Protein AF-A0AAW9IBS2-F1 (afdb_monomer_lite)

InterPro domains:
  IPR001189 Manganese/iron superoxide dismutase [PR01703] (30-41)
  IPR001189 Manganese/iron superoxide dismutase [PR01703] (51-64)
  IPR001189 Manganese/iron superoxide dismutase [PR01703] (97-110)
  IPR019831 Manganese/iron superoxide dismutase, N-terminal [PF00081] (26-114)
  IPR036324 Manganese/iron superoxide dismutase, N-terminal domain superfamily [G3DSA:1.10.287.990] (44-114)
  IPR036324 Manganese/iron superoxide dismutase, N-terminal domain superfamily [SSF46609] (26-115)

Sequence (115 aa):
MALSLVTFITLIPSSLATGKSLGDAQFQLKPLPYAYDALEPYIDKETMMLHHDKHEQAYLDNLNKAIAKHPELYSKGIEGILKDLDSIPSDIKQTVINNAGGVYNHDVFWSIMSP

Secondary structure (DSSP, 8-state):
---------------------GGG----PPPPSS-TTTTTTTS-HHHHHHIIIIIIHHHHHHHHHHHTTSGGGGGGHHHHHHH-GGGS-TTTHHHHHHHHHHHHHHHHHHHT---

Radius of gyration: 23.64 Å; chains: 1; bounding box: 87×39×39 Å

Structure (mmCIF, N/CA/C/O backbone):
data_AF-A0AAW9IBS2-F1
#
_entry.id   AF-A0AAW9IBS2-F1
#
loop_
_atom_site.group_PDB
_atom_site.id
_atom_site.type_symbol
_atom_site.label_atom_id
_atom_site.label_alt_id
_atom_site.label_comp_id
_atom_site.label_asym_id
_atom_site.label_entity_id
_atom_site.label_seq_id
_atom_site.pdbx_PDB_ins_code
_atom_site.Cartn_x
_atom_site.Cartn_y
_atom_site.Cartn_z
_atom_site.occupancy
_atom_site.B_iso_or_equiv
_atom_site.auth_seq_id
_atom_site.auth_comp_id
_atom_site.auth_asym_id
_atom_site.auth_atom_id
_atom_site.pdbx_PDB_model_num
ATOM 1 N N . MET A 1 1 ? -71.753 -27.592 -7.863 1.00 45.62 1 ME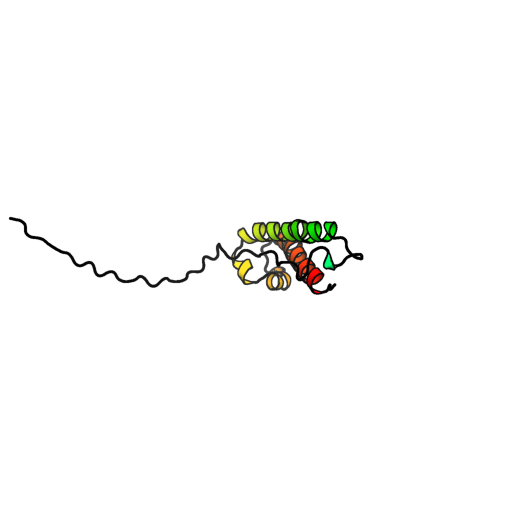T A N 1
ATOM 2 C CA . MET A 1 1 ? -70.890 -27.114 -8.968 1.00 45.62 1 MET A CA 1
ATOM 3 C C . MET A 1 1 ? -70.189 -25.852 -8.496 1.00 45.62 1 MET A C 1
ATOM 5 O O . MET A 1 1 ? -70.818 -25.049 -7.824 1.00 45.62 1 MET A O 1
ATOM 9 N N . ALA A 1 2 ? -68.880 -25.787 -8.716 1.00 42.06 2 ALA A N 1
ATOM 10 C CA . ALA A 1 2 ? -67.914 -24.960 -7.997 1.00 42.06 2 ALA A CA 1
ATOM 11 C C . ALA A 1 2 ? -68.143 -23.440 -8.117 1.00 42.06 2 ALA A C 1
ATOM 13 O O . ALA A 1 2 ? -68.278 -22.926 -9.224 1.00 42.06 2 ALA A O 1
ATOM 14 N N . LEU A 1 3 ? -68.110 -22.726 -6.984 1.00 40.88 3 LEU A N 1
ATOM 15 C CA . LEU A 1 3 ? -67.879 -21.281 -6.954 1.00 40.88 3 LEU A CA 1
ATOM 16 C C . LEU A 1 3 ? -66.367 -21.028 -6.926 1.00 40.88 3 LEU A C 1
ATOM 18 O O . LEU A 1 3 ? -65.671 -21.459 -6.009 1.00 40.88 3 LEU A O 1
ATOM 22 N N . SER A 1 4 ? -65.876 -20.342 -7.954 1.00 47.69 4 SER A N 1
ATOM 23 C CA . SER A 1 4 ? -64.501 -19.867 -8.079 1.00 47.69 4 SER A CA 1
ATOM 24 C C . SER A 1 4 ? -64.378 -18.511 -7.376 1.00 47.69 4 SER A C 1
ATOM 26 O O . SER A 1 4 ? -65.016 -17.545 -7.790 1.00 47.69 4 SER A O 1
ATOM 28 N N . LEU A 1 5 ? -63.587 -18.441 -6.301 1.00 45.97 5 LEU A N 1
ATOM 29 C CA . LEU A 1 5 ? -63.121 -17.181 -5.720 1.00 45.97 5 LEU A CA 1
ATOM 30 C C . LEU A 1 5 ? -61.729 -16.888 -6.290 1.00 45.97 5 LEU A C 1
ATOM 32 O O . LEU A 1 5 ? -60.760 -17.567 -5.955 1.00 45.97 5 LEU A O 1
ATOM 36 N N . VAL A 1 6 ? -61.633 -15.877 -7.151 1.00 48.75 6 VAL A N 1
ATOM 37 C CA . VAL A 1 6 ? -60.360 -15.301 -7.596 1.00 48.75 6 VAL A CA 1
ATOM 38 C C . VAL A 1 6 ? -60.075 -14.093 -6.711 1.00 48.75 6 VAL A C 1
ATOM 40 O O . VAL A 1 6 ? -60.657 -13.025 -6.891 1.00 48.75 6 VAL A O 1
ATOM 43 N N . THR A 1 7 ? -59.197 -14.263 -5.727 1.00 47.72 7 THR A N 1
ATOM 44 C CA . THR A 1 7 ? -58.696 -13.158 -4.905 1.00 47.72 7 THR A CA 1
ATOM 45 C C . THR A 1 7 ? -57.588 -12.447 -5.680 1.00 47.72 7 THR A C 1
ATOM 47 O O . THR A 1 7 ? -56.487 -12.975 -5.830 1.00 47.72 7 THR A O 1
ATOM 50 N N . PHE A 1 8 ? -57.876 -11.255 -6.202 1.00 48.84 8 PHE A N 1
ATOM 51 C CA . PHE A 1 8 ? -56.872 -10.359 -6.780 1.00 48.84 8 PHE A CA 1
ATOM 52 C C . PHE A 1 8 ? -55.967 -9.826 -5.658 1.00 48.84 8 PHE A C 1
ATOM 54 O O . PHE A 1 8 ? -56.355 -8.935 -4.907 1.00 48.84 8 PHE A O 1
ATOM 61 N N . ILE A 1 9 ? -54.756 -10.373 -5.537 1.00 51.94 9 ILE A N 1
ATOM 62 C CA . ILE A 1 9 ? -53.683 -9.775 -4.736 1.00 51.94 9 ILE A CA 1
ATOM 63 C C . ILE A 1 9 ? -52.994 -8.741 -5.628 1.00 51.94 9 ILE A C 1
ATOM 65 O O . ILE A 1 9 ? -52.268 -9.087 -6.558 1.00 51.94 9 ILE A O 1
ATOM 69 N N . THR A 1 10 ? -53.244 -7.459 -5.373 1.00 44.19 10 THR A N 1
ATOM 70 C CA . THR A 1 10 ? -52.492 -6.362 -5.987 1.00 44.19 10 THR A CA 1
ATOM 71 C C . THR A 1 10 ? -51.063 -6.376 -5.450 1.00 44.19 10 THR A C 1
ATOM 73 O O . THR A 1 10 ? -50.829 -6.086 -4.276 1.00 44.19 10 THR A O 1
ATOM 76 N N . LEU A 1 11 ? -50.113 -6.734 -6.312 1.00 46.28 11 LEU A N 1
ATOM 77 C CA . LEU A 1 11 ? -48.680 -6.685 -6.049 1.00 46.28 11 LEU A CA 1
ATOM 78 C C . LEU A 1 11 ? -48.239 -5.213 -5.960 1.00 46.28 11 LEU A C 1
ATOM 80 O O . LEU A 1 11 ? -48.181 -4.517 -6.971 1.00 46.28 11 LEU A O 1
ATOM 84 N N . ILE A 1 12 ? -47.944 -4.730 -4.753 1.00 56.41 12 ILE A N 1
ATOM 85 C CA . ILE A 1 12 ? -47.233 -3.461 -4.558 1.00 56.41 12 ILE A CA 1
ATOM 86 C C . ILE A 1 12 ? -45.761 -3.731 -4.903 1.00 56.41 12 ILE A C 1
ATOM 88 O O . ILE A 1 12 ? -45.152 -4.584 -4.252 1.00 56.41 12 ILE A O 1
ATOM 92 N N . PRO A 1 13 ? -45.154 -3.054 -5.894 1.00 44.16 13 PRO A N 1
ATOM 93 C CA . PRO A 1 13 ? -43.723 -3.167 -6.098 1.00 44.16 13 PRO A CA 1
ATOM 94 C C . PRO A 1 13 ? -43.031 -2.456 -4.934 1.00 44.16 13 PRO A C 1
ATOM 96 O O . PRO A 1 13 ? -43.066 -1.230 -4.816 1.00 44.16 13 PRO A O 1
ATOM 99 N N . SER A 1 14 ? -42.425 -3.243 -4.048 1.00 50.38 14 SER A N 1
ATOM 100 C CA . SER A 1 14 ? -41.503 -2.734 -3.041 1.00 50.38 14 SER A CA 1
ATOM 101 C C . SER A 1 14 ? -40.331 -2.101 -3.787 1.00 50.38 14 SER A C 1
ATOM 103 O O . SER A 1 14 ? -39.490 -2.798 -4.351 1.00 50.38 14 SER A O 1
ATOM 105 N N . SER A 1 15 ? -40.325 -0.770 -3.847 1.00 48.84 15 SER A N 1
ATOM 106 C CA . SER A 1 15 ? -39.185 0.027 -4.290 1.00 48.84 15 SER A CA 1
ATOM 107 C C . SER A 1 15 ? -37.940 -0.482 -3.571 1.00 48.84 15 SER A C 1
ATOM 109 O O . SER A 1 15 ? -37.894 -0.447 -2.339 1.00 48.84 15 SER A O 1
ATOM 111 N N . LEU A 1 16 ? -36.951 -0.969 -4.329 1.00 43.53 16 LEU A N 1
ATOM 112 C CA . LEU A 1 16 ? -35.627 -1.276 -3.804 1.00 43.53 16 LEU A CA 1
ATOM 113 C C . LEU A 1 16 ? -35.094 -0.013 -3.126 1.00 43.53 16 LEU A C 1
ATOM 115 O O . LEU A 1 16 ? -34.661 0.930 -3.783 1.00 43.53 16 LEU A O 1
ATOM 119 N N . ALA A 1 17 ? -35.111 -0.003 -1.798 1.00 46.28 17 ALA A N 1
ATOM 120 C CA . ALA A 1 17 ? -34.127 0.753 -1.062 1.00 46.28 17 ALA A CA 1
ATOM 121 C C . ALA A 1 17 ? -32.780 0.114 -1.412 1.00 46.28 17 ALA A C 1
ATOM 123 O O . ALA A 1 17 ? -32.487 -1.005 -0.992 1.00 46.28 17 ALA A O 1
ATOM 124 N N . THR A 1 18 ? -31.973 0.800 -2.218 1.00 44.91 18 THR A N 1
ATOM 125 C CA . THR A 1 18 ? -30.540 0.539 -2.354 1.00 44.91 18 THR A CA 1
ATOM 126 C C . THR A 1 18 ? -29.874 0.871 -1.021 1.00 44.91 18 THR A C 1
ATOM 128 O O . THR A 1 18 ? -29.189 1.876 -0.856 1.00 44.91 18 THR A O 1
ATOM 131 N N . GLY A 1 19 ? -30.096 0.012 -0.029 1.00 40.47 19 GLY A N 1
ATOM 132 C CA . GLY A 1 19 ? -29.211 -0.110 1.111 1.00 40.47 19 GLY A CA 1
ATOM 133 C C . GLY A 1 19 ? -27.923 -0.718 0.589 1.00 40.47 19 GLY A C 1
ATOM 134 O O . GLY A 1 19 ? -27.827 -1.933 0.445 1.00 40.47 19 GLY A O 1
ATOM 135 N N . LYS A 1 20 ? -26.945 0.125 0.245 1.00 39.03 20 LYS A N 1
ATOM 136 C CA . LYS A 1 20 ? -25.577 -0.346 0.052 1.00 39.03 20 LYS A CA 1
ATOM 137 C C . LYS A 1 20 ? -25.145 -0.933 1.393 1.00 39.03 20 LYS A C 1
ATOM 139 O O . LYS A 1 20 ? -24.954 -0.199 2.359 1.00 39.03 20 LYS A O 1
ATOM 144 N N . SER A 1 21 ? -25.097 -2.259 1.457 1.00 36.31 21 SER A N 1
ATOM 145 C CA . SER A 1 21 ? -24.516 -2.996 2.570 1.00 36.31 21 SER A CA 1
ATOM 146 C C . SER A 1 21 ? -23.127 -2.417 2.835 1.00 36.31 21 SER A C 1
ATOM 148 O O . SER A 1 21 ? -22.257 -2.440 1.966 1.00 36.31 21 SER A O 1
ATOM 150 N N . LEU A 1 22 ? -22.910 -1.882 4.037 1.00 49.69 22 LEU A N 1
ATOM 151 C CA . LEU A 1 22 ? -21.584 -1.462 4.506 1.00 49.69 22 LEU A CA 1
ATOM 152 C C . LEU A 1 22 ? -20.596 -2.650 4.581 1.00 49.69 22 LEU A C 1
ATOM 154 O O . LEU A 1 22 ? -19.410 -2.435 4.801 1.00 49.69 22 LEU A O 1
ATOM 158 N N . GLY A 1 23 ? -21.069 -3.887 4.370 1.00 44.62 23 GLY A N 1
ATOM 159 C CA . GLY A 1 23 ? -20.259 -5.103 4.293 1.00 44.62 23 GLY A CA 1
ATOM 160 C C . GLY A 1 23 ? -19.483 -5.297 2.983 1.00 44.62 23 GLY A C 1
ATOM 161 O O . GLY A 1 23 ? -18.585 -6.133 2.961 1.00 44.62 23 GLY A O 1
ATOM 162 N N . ASP A 1 24 ? -19.760 -4.513 1.931 1.00 55.00 24 ASP A N 1
ATOM 163 C CA . ASP A 1 24 ? -19.143 -4.697 0.600 1.00 55.00 24 ASP A CA 1
ATOM 164 C C . ASP A 1 24 ? -18.042 -3.663 0.269 1.00 55.00 24 ASP A C 1
ATOM 166 O O . ASP A 1 24 ? -17.493 -3.656 -0.831 1.00 55.00 24 ASP A O 1
ATOM 170 N N . ALA A 1 25 ? -17.712 -2.752 1.189 1.00 73.69 25 ALA A N 1
ATOM 171 C CA . ALA A 1 25 ? -16.837 -1.604 0.925 1.00 73.69 25 ALA A CA 1
ATOM 172 C C . ALA A 1 25 ? -15.350 -1.865 1.245 1.00 73.69 25 ALA A C 1
ATOM 174 O O . ALA A 1 25 ? -14.722 -1.048 1.903 1.00 73.69 25 ALA A O 1
ATOM 175 N N . GLN A 1 26 ? -14.773 -2.987 0.807 1.00 92.88 26 GLN A N 1
ATOM 176 C CA . GLN A 1 26 ? -13.342 -3.257 1.029 1.00 92.88 26 GLN A CA 1
ATOM 177 C C . GLN A 1 26 ? -12.448 -2.446 0.085 1.00 92.88 26 GLN A C 1
ATOM 179 O O . GLN A 1 26 ? -12.797 -2.233 -1.081 1.00 92.88 26 GLN A O 1
ATOM 184 N N . PHE A 1 27 ? -11.265 -2.048 0.560 1.00 97.06 27 PHE A N 1
ATOM 185 C CA . PHE A 1 27 ? -10.248 -1.450 -0.303 1.00 97.06 27 PHE A CA 1
ATOM 186 C C . PHE A 1 27 ? -9.760 -2.465 -1.343 1.00 97.06 27 PHE A C 1
ATOM 188 O O . PHE A 1 27 ? -9.731 -3.667 -1.076 1.00 97.06 27 PHE A O 1
ATOM 195 N N . GLN A 1 28 ? -9.383 -1.975 -2.524 1.00 97.25 28 GLN A N 1
ATOM 196 C CA . GLN A 1 28 ? -8.994 -2.788 -3.679 1.00 97.25 28 GLN A CA 1
ATOM 197 C C . GLN A 1 28 ? -7.590 -2.414 -4.148 1.00 97.25 28 GLN A C 1
ATOM 199 O O . GLN A 1 28 ? -7.203 -1.249 -4.039 1.00 97.25 28 GLN A O 1
ATOM 204 N N . LEU A 1 29 ? -6.864 -3.391 -4.695 1.00 97.62 29 LEU A N 1
ATOM 205 C CA . LEU A 1 29 ? -5.547 -3.172 -5.285 1.00 97.62 29 LEU A CA 1
ATOM 206 C C . LEU A 1 29 ? -5.751 -2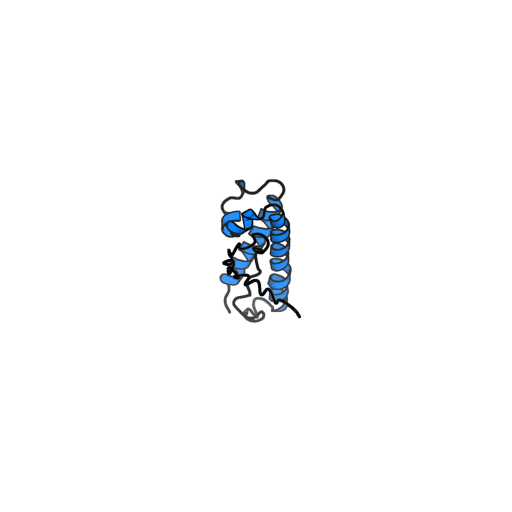.433 -6.606 1.00 97.62 29 LEU A C 1
ATOM 208 O O . LEU A 1 29 ? -6.524 -2.889 -7.457 1.00 97.62 29 LEU A O 1
ATOM 212 N N . LYS A 1 30 ? -5.110 -1.276 -6.773 1.00 97.44 30 LYS A N 1
ATOM 213 C CA . LYS A 1 30 ? -5.175 -0.553 -8.045 1.00 97.44 30 LYS A CA 1
ATOM 214 C C . LYS A 1 30 ? -4.300 -1.280 -9.059 1.00 97.44 30 LYS A C 1
ATOM 216 O O . LYS A 1 30 ? -3.203 -1.666 -8.698 1.00 97.44 30 LYS A O 1
ATOM 221 N N . PRO A 1 31 ? -4.741 -1.465 -10.311 1.00 97.62 31 PRO A N 1
ATOM 222 C CA . PRO A 1 31 ? -3.872 -2.042 -11.326 1.00 97.62 31 PRO A CA 1
ATOM 223 C C . PRO A 1 31 ? -2.684 -1.114 -11.607 1.00 97.62 31 PRO A C 1
ATOM 225 O O . PRO A 1 31 ? -2.841 0.111 -11.601 1.00 97.62 31 PRO A O 1
ATOM 228 N N . LEU A 1 32 ? -1.527 -1.698 -11.934 1.00 97.75 32 LEU A N 1
ATOM 229 C CA . LEU A 1 32 ? -0.383 -0.944 -12.448 1.00 97.75 32 LEU A CA 1
ATOM 230 C C . LEU A 1 32 ? -0.789 -0.086 -13.664 1.00 97.75 32 LEU A C 1
ATOM 232 O O . LEU A 1 32 ? -1.521 -0.563 -14.538 1.00 97.75 32 LEU A O 1
ATOM 236 N N . PRO A 1 33 ? -0.288 1.159 -13.771 1.00 97.94 33 PRO A N 1
ATOM 237 C CA . PRO A 1 33 ? -0.614 2.048 -14.888 1.00 97.94 33 PRO A CA 1
ATOM 238 C C . PRO A 1 33 ? 0.115 1.687 -16.197 1.00 97.94 33 PRO A C 1
ATOM 240 O O . PRO A 1 33 ? -0.146 2.296 -17.234 1.00 97.94 33 PRO A O 1
ATOM 243 N N . TYR A 1 34 ? 1.016 0.702 -16.167 1.00 98.44 34 TYR A N 1
ATOM 244 C CA . TYR A 1 34 ? 1.803 0.216 -17.301 1.00 98.44 34 TYR A CA 1
ATOM 245 C C . TYR A 1 34 ? 2.091 -1.291 -17.161 1.00 98.44 34 TYR A C 1
ATOM 247 O O . TYR A 1 34 ? 1.783 -1.907 -16.141 1.00 98.44 34 TYR A O 1
ATOM 255 N N . ALA A 1 35 ? 2.656 -1.908 -18.203 1.00 98.56 35 ALA A N 1
ATOM 256 C CA . ALA A 1 35 ? 3.017 -3.327 -18.188 1.00 98.56 35 ALA A CA 1
ATOM 257 C C . ALA A 1 35 ? 4.168 -3.619 -17.204 1.00 98.56 35 ALA A C 1
ATOM 259 O O . ALA A 1 35 ? 5.016 -2.765 -16.963 1.00 98.56 35 ALA A O 1
ATOM 260 N N . TYR A 1 36 ? 4.239 -4.842 -16.671 1.00 98.75 36 TYR A N 1
ATOM 261 C CA . TYR A 1 36 ? 5.259 -5.221 -15.681 1.00 98.75 36 TYR A CA 1
ATOM 262 C C . TYR A 1 36 ? 6.708 -5.099 -16.177 1.00 98.75 36 TYR A C 1
ATOM 264 O O . TYR A 1 36 ? 7.604 -4.949 -15.363 1.00 98.75 36 TYR A O 1
ATOM 272 N N . ASP A 1 37 ? 6.954 -5.175 -17.482 1.00 98.62 37 ASP A N 1
ATOM 273 C CA . ASP A 1 37 ? 8.281 -5.027 -18.099 1.00 98.62 37 ASP A CA 1
ATOM 274 C C . ASP A 1 37 ? 8.554 -3.604 -18.608 1.00 98.62 37 ASP A C 1
ATOM 276 O O . ASP A 1 37 ? 9.614 -3.338 -19.167 1.00 98.62 37 ASP A O 1
ATOM 280 N N . ALA A 1 38 ? 7.630 -2.662 -18.407 1.00 98.69 38 ALA A N 1
ATOM 281 C CA . ALA A 1 38 ? 7.733 -1.333 -19.001 1.00 98.69 38 ALA A CA 1
ATOM 282 C C . ALA A 1 38 ? 8.854 -0.460 -18.402 1.00 98.69 38 ALA A C 1
ATOM 284 O O . ALA A 1 38 ? 9.186 0.564 -18.985 1.00 98.69 38 ALA A O 1
ATOM 285 N N . LEU A 1 39 ? 9.432 -0.853 -17.260 1.00 98.62 39 LEU A N 1
ATOM 286 C CA . LEU A 1 39 ? 10.535 -0.141 -16.600 1.00 98.62 39 LEU A CA 1
ATOM 287 C C . LEU A 1 39 ? 11.906 -0.808 -16.810 1.00 98.62 39 LEU A C 1
ATOM 289 O O . LEU A 1 39 ? 12.905 -0.376 -16.225 1.00 98.62 39 LEU A O 1
ATOM 293 N N . GLU A 1 40 ? 11.986 -1.857 -17.631 1.00 98.19 40 GLU A N 1
ATOM 294 C CA . GLU A 1 40 ? 13.274 -2.446 -17.991 1.00 98.19 40 GLU A CA 1
ATOM 295 C C . GLU A 1 40 ? 14.130 -1.467 -18.822 1.00 98.19 40 GLU A C 1
ATOM 297 O O . GLU A 1 40 ? 13.596 -0.692 -19.617 1.00 98.19 40 GLU A O 1
ATOM 302 N N . PRO A 1 41 ? 15.472 -1.485 -18.673 1.00 98.19 41 PRO A N 1
ATOM 303 C CA . PRO A 1 41 ? 16.277 -2.402 -17.857 1.00 98.19 41 PRO A CA 1
ATOM 304 C C . PRO A 1 41 ? 16.535 -1.893 -16.424 1.00 98.19 41 PRO A C 1
ATOM 306 O O . PRO A 1 41 ? 17.437 -2.391 -15.753 1.00 98.19 41 PRO A O 1
ATOM 309 N N . TYR A 1 42 ? 15.816 -0.863 -15.969 1.00 98.62 42 TYR A N 1
ATOM 310 C CA . TYR A 1 42 ? 16.079 -0.213 -14.681 1.00 98.62 42 TYR A CA 1
ATOM 311 C C . TYR A 1 42 ? 15.438 -0.953 -13.509 1.00 98.62 42 TYR A C 1
ATOM 313 O O . TYR A 1 42 ? 16.035 -1.035 -12.437 1.00 98.62 42 TYR A O 1
ATOM 321 N N . ILE A 1 43 ? 14.237 -1.493 -13.720 1.00 98.56 43 ILE A N 1
ATOM 322 C CA . ILE A 1 43 ? 13.547 -2.381 -12.785 1.00 98.56 43 ILE A CA 1
ATOM 323 C C . ILE A 1 43 ? 13.051 -3.581 -13.586 1.00 98.56 43 ILE A C 1
ATOM 325 O O . ILE A 1 43 ? 12.354 -3.416 -14.584 1.00 98.56 43 ILE A O 1
ATOM 329 N N . ASP A 1 44 ? 13.438 -4.780 -13.165 1.00 98.75 44 ASP A N 1
ATOM 330 C CA . ASP A 1 44 ? 13.092 -6.015 -13.860 1.00 98.75 44 ASP A CA 1
ATOM 331 C C . ASP A 1 44 ? 11.624 -6.422 -13.643 1.00 98.75 44 ASP A C 1
ATOM 333 O O . ASP A 1 44 ? 11.002 -6.126 -12.614 1.00 98.75 44 ASP A O 1
ATOM 337 N N . LYS A 1 45 ? 11.073 -7.152 -14.620 1.00 98.75 45 LYS A N 1
ATOM 338 C CA . LYS A 1 45 ? 9.684 -7.629 -14.598 1.00 98.75 45 LYS A CA 1
ATOM 339 C C . LYS A 1 45 ? 9.333 -8.479 -13.374 1.00 98.75 45 LYS A C 1
ATOM 341 O O . LYS A 1 45 ? 8.210 -8.390 -12.874 1.00 98.75 45 LYS A O 1
ATOM 346 N N . GLU A 1 46 ? 10.251 -9.325 -12.906 1.00 98.75 46 GLU A N 1
ATOM 347 C CA . GLU A 1 46 ? 10.000 -10.229 -11.777 1.00 98.75 46 GLU A CA 1
ATOM 348 C C . GLU A 1 46 ? 9.805 -9.432 -10.483 1.00 98.75 46 GLU A C 1
ATOM 350 O O . GLU A 1 46 ? 8.826 -9.650 -9.761 1.00 98.75 46 GLU A O 1
ATOM 355 N N . THR A 1 47 ? 10.659 -8.435 -10.248 1.00 98.75 47 THR A N 1
ATOM 356 C CA . THR A 1 47 ? 10.514 -7.471 -9.157 1.00 98.75 47 THR A CA 1
ATOM 357 C C . THR A 1 47 ? 9.177 -6.744 -9.247 1.00 98.75 47 THR A C 1
ATOM 359 O O . THR A 1 47 ? 8.463 -6.685 -8.249 1.00 98.75 47 THR A O 1
ATOM 362 N N . MET A 1 48 ? 8.782 -6.244 -10.422 1.00 98.69 48 MET A N 1
ATOM 363 C CA . MET A 1 48 ? 7.496 -5.555 -10.599 1.00 98.69 48 MET A CA 1
ATOM 364 C C . MET A 1 48 ? 6.301 -6.446 -10.224 1.00 98.69 48 MET A C 1
ATOM 366 O O . MET A 1 48 ? 5.403 -6.008 -9.504 1.00 98.69 48 MET A O 1
ATOM 370 N N . MET A 1 49 ? 6.307 -7.712 -10.658 1.00 98.56 49 MET A N 1
ATOM 371 C CA . MET A 1 49 ? 5.249 -8.677 -10.337 1.00 98.56 49 MET A CA 1
ATOM 372 C C . MET A 1 49 ? 5.184 -8.982 -8.840 1.00 98.56 49 MET A C 1
ATOM 374 O O . MET A 1 49 ? 4.106 -8.972 -8.252 1.00 98.56 49 MET A O 1
ATOM 378 N N . LEU A 1 50 ? 6.326 -9.237 -8.199 1.00 98.81 50 LEU A N 1
ATOM 379 C CA . LEU A 1 50 ? 6.363 -9.535 -6.766 1.00 98.81 50 LEU A CA 1
ATOM 380 C C . LEU A 1 50 ? 5.998 -8.311 -5.915 1.00 98.81 50 LEU A C 1
ATOM 382 O O . LEU A 1 50 ? 5.279 -8.433 -4.922 1.00 98.81 50 LEU A O 1
ATOM 386 N N . HIS A 1 51 ? 6.470 -7.130 -6.298 1.00 98.81 51 HIS A N 1
ATOM 387 C CA . HIS A 1 51 ? 6.273 -5.907 -5.530 1.00 98.81 51 HIS A CA 1
ATOM 388 C C . HIS A 1 51 ? 4.806 -5.447 -5.566 1.00 98.81 51 HIS A C 1
ATOM 390 O O . HIS A 1 51 ? 4.249 -5.106 -4.524 1.00 98.81 51 HIS A O 1
ATOM 396 N N . HIS A 1 52 ? 4.142 -5.522 -6.720 1.00 98.81 52 HIS A N 1
ATOM 397 C CA . HIS A 1 52 ? 2.723 -5.180 -6.837 1.00 98.81 52 HIS A CA 1
ATOM 398 C C . HIS A 1 52 ? 1.800 -6.334 -6.389 1.00 98.81 52 HIS A C 1
ATOM 400 O O . HIS A 1 52 ? 1.035 -6.198 -5.435 1.00 98.81 52 HIS A O 1
ATOM 406 N N . ASP A 1 53 ? 1.906 -7.523 -6.996 1.00 98.38 53 ASP A N 1
ATOM 407 C CA . ASP A 1 53 ? 0.901 -8.590 -6.815 1.00 98.38 53 ASP A CA 1
ATOM 408 C C . ASP A 1 53 ? 1.035 -9.348 -5.490 1.00 98.38 53 ASP A C 1
ATOM 410 O O . ASP A 1 53 ? 0.150 -10.131 -5.127 1.00 98.38 53 ASP A O 1
ATOM 414 N N . LYS A 1 54 ? 2.169 -9.200 -4.792 1.00 98.50 54 LYS A N 1
ATOM 415 C CA . LYS A 1 54 ? 2.414 -9.866 -3.506 1.00 98.50 54 LYS A CA 1
ATOM 416 C C . LYS A 1 54 ? 2.613 -8.869 -2.385 1.00 98.50 54 LYS A C 1
ATOM 418 O O . LYS A 1 54 ? 1.889 -8.944 -1.397 1.00 98.50 54 LYS A O 1
ATOM 423 N N . HIS A 1 55 ? 3.582 -7.968 -2.507 1.00 98.81 55 HIS A N 1
ATOM 424 C CA . HIS A 1 55 ? 3.942 -7.089 -1.399 1.00 98.81 55 HIS A CA 1
ATOM 425 C C . HIS A 1 55 ? 2.854 -6.042 -1.118 1.00 98.81 55 HIS A C 1
ATOM 427 O O . HIS A 1 55 ? 2.358 -5.969 0.007 1.00 98.81 55 HIS A O 1
ATOM 433 N N . GLU A 1 56 ? 2.402 -5.304 -2.134 1.00 98.69 56 GLU A N 1
ATOM 434 C CA . GLU A 1 56 ? 1.290 -4.361 -1.975 1.00 98.69 56 GLU A CA 1
ATOM 435 C C . GLU A 1 56 ? -0.033 -5.067 -1.634 1.00 98.69 56 GLU A C 1
ATOM 437 O O . GLU A 1 56 ? -0.721 -4.664 -0.691 1.00 98.69 56 GLU A O 1
ATOM 442 N N . GLN A 1 57 ? -0.349 -6.176 -2.317 1.00 98.62 57 GLN A N 1
ATOM 443 C CA . GLN A 1 57 ? -1.528 -6.995 -2.005 1.00 98.62 57 GLN A CA 1
ATOM 444 C C . GLN A 1 57 ? -1.551 -7.446 -0.534 1.00 98.62 57 GLN A C 1
ATOM 446 O O . GLN A 1 57 ? -2.597 -7.396 0.111 1.00 98.62 57 GLN A O 1
ATOM 451 N N . ALA A 1 58 ? -0.406 -7.835 0.037 1.00 98.81 58 ALA A N 1
ATOM 452 C CA . ALA A 1 58 ? -0.332 -8.242 1.438 1.00 98.81 58 ALA A CA 1
ATOM 453 C C . ALA A 1 58 ? -0.661 -7.090 2.401 1.00 98.81 58 ALA A C 1
ATOM 455 O O . ALA A 1 58 ? -1.333 -7.316 3.412 1.00 98.81 58 ALA A O 1
ATOM 456 N N . TYR A 1 59 ? -0.231 -5.857 2.104 1.00 98.81 59 TYR A N 1
ATOM 457 C CA . TYR A 1 59 ? -0.659 -4.695 2.886 1.00 98.81 59 TYR A CA 1
ATOM 458 C C . TYR A 1 59 ? -2.169 -4.491 2.790 1.00 98.81 59 TYR A C 1
ATOM 460 O O . TYR A 1 59 ? -2.827 -4.308 3.814 1.00 98.81 59 TYR A O 1
ATOM 468 N N . LEU A 1 60 ? -2.734 -4.571 1.588 1.00 98.56 60 LEU A N 1
ATOM 469 C CA . LEU A 1 60 ? -4.165 -4.395 1.376 1.00 98.56 60 LEU A CA 1
ATOM 470 C C . LEU A 1 60 ? -5.003 -5.440 2.130 1.00 98.56 60 LEU A C 1
ATOM 472 O O . LEU A 1 60 ? -5.953 -5.084 2.831 1.00 98.56 60 LEU A O 1
ATOM 476 N N . ASP A 1 61 ? -4.625 -6.715 2.043 1.00 98.56 61 ASP A N 1
ATOM 477 C CA . ASP A 1 61 ? -5.320 -7.818 2.714 1.00 98.56 61 ASP A CA 1
ATOM 478 C C . ASP A 1 61 ? -5.302 -7.641 4.236 1.00 98.56 61 ASP A C 1
ATOM 480 O O . ASP A 1 61 ? -6.328 -7.765 4.913 1.00 98.56 61 ASP A O 1
ATOM 484 N N . ASN A 1 62 ? -4.136 -7.295 4.789 1.00 98.69 62 ASN A N 1
ATOM 485 C CA . ASN A 1 62 ? -3.979 -7.040 6.217 1.00 98.69 62 ASN A CA 1
ATOM 486 C C . ASN A 1 62 ? -4.756 -5.797 6.673 1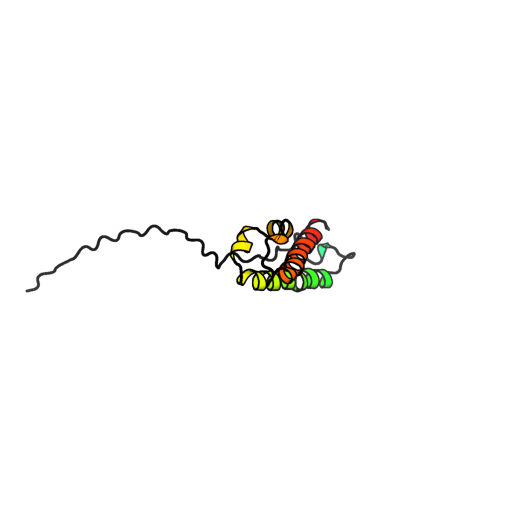.00 98.69 62 ASN A C 1
ATOM 488 O O . ASN A 1 62 ? -5.329 -5.804 7.767 1.00 98.69 62 ASN A O 1
ATOM 492 N N . LEU A 1 63 ? -4.807 -4.749 5.845 1.00 98.62 63 LEU A N 1
ATOM 493 C CA . LEU A 1 63 ? -5.589 -3.544 6.111 1.00 98.62 63 LEU A CA 1
ATOM 494 C C . LEU A 1 63 ? -7.087 -3.856 6.167 1.00 98.62 63 LEU A C 1
ATOM 496 O O . LEU A 1 63 ? -7.737 -3.537 7.163 1.00 98.62 63 LEU A O 1
ATOM 500 N N . ASN A 1 64 ? -7.621 -4.526 5.143 1.00 98.44 64 ASN A N 1
ATOM 501 C CA . ASN A 1 64 ? -9.027 -4.932 5.088 1.00 98.44 64 ASN A CA 1
ATOM 502 C C . ASN A 1 64 ? -9.384 -5.850 6.268 1.00 98.44 64 ASN A C 1
ATOM 504 O O . ASN A 1 64 ? -10.410 -5.663 6.925 1.00 98.44 64 ASN A O 1
ATOM 508 N N . LYS A 1 65 ? -8.501 -6.794 6.621 1.00 98.38 65 LYS A N 1
ATOM 509 C CA . LYS A 1 65 ? -8.682 -7.661 7.795 1.00 98.38 65 LYS A CA 1
ATOM 510 C C . LYS A 1 65 ? -8.744 -6.873 9.107 1.00 98.38 65 LYS A C 1
ATOM 512 O O . LYS A 1 65 ? -9.526 -7.228 9.987 1.00 98.38 65 LYS A O 1
ATOM 517 N N . ALA A 1 66 ? -7.926 -5.833 9.264 1.00 97.94 66 ALA A N 1
ATOM 518 C CA . ALA A 1 66 ? -7.951 -4.985 10.454 1.00 97.94 66 ALA A CA 1
ATOM 519 C C . ALA A 1 66 ? -9.233 -4.141 10.520 1.00 97.94 66 ALA A C 1
ATOM 521 O O . ALA A 1 66 ? -9.902 -4.115 11.553 1.00 97.94 66 ALA A O 1
ATOM 522 N N . ILE A 1 67 ? -9.606 -3.504 9.407 1.00 97.12 67 ILE A N 1
ATOM 523 C CA . ILE A 1 67 ? -10.775 -2.620 9.317 1.00 97.12 67 ILE A CA 1
ATOM 524 C C . ILE A 1 67 ? -12.096 -3.389 9.383 1.00 97.12 67 ILE A C 1
ATOM 526 O O . ILE A 1 67 ? -13.098 -2.827 9.805 1.00 97.12 67 ILE A O 1
ATOM 530 N N . ALA A 1 68 ? -12.121 -4.690 9.090 1.00 96.62 68 ALA A N 1
ATOM 531 C CA . ALA A 1 68 ? -13.317 -5.515 9.278 1.00 96.62 68 ALA A CA 1
ATOM 532 C C . ALA A 1 68 ? -13.896 -5.461 10.712 1.00 96.62 68 ALA A C 1
ATOM 534 O O . ALA A 1 68 ? -15.080 -5.735 10.896 1.00 96.62 68 ALA A O 1
ATOM 535 N N . LYS A 1 69 ? -13.091 -5.092 11.723 1.00 96.25 69 LYS A N 1
ATOM 536 C CA . LYS A 1 69 ? -13.558 -4.848 13.102 1.00 96.25 69 LYS A CA 1
ATOM 537 C C . LYS A 1 69 ? -14.252 -3.492 13.303 1.00 96.25 69 LYS A C 1
ATOM 539 O O . LYS A 1 69 ? -15.028 -3.360 14.242 1.00 96.25 69 LYS A O 1
ATOM 544 N N . HIS A 1 70 ? -13.955 -2.521 12.442 1.00 96.44 70 HIS A N 1
ATOM 545 C CA . HIS A 1 70 ? -14.355 -1.108 12.504 1.00 96.44 70 HIS A CA 1
ATOM 546 C C . HIS A 1 70 ? -14.729 -0.617 11.084 1.00 96.44 70 HIS A C 1
ATOM 548 O O . HIS A 1 70 ? -14.011 0.194 10.485 1.00 96.44 70 HIS A O 1
ATOM 554 N N . PRO A 1 71 ? -15.794 -1.180 10.471 1.00 95.50 71 PRO A N 1
ATOM 555 C CA . PRO A 1 71 ? -16.095 -1.027 9.043 1.00 95.50 71 PRO A CA 1
ATOM 556 C C . PRO A 1 71 ? -16.431 0.412 8.624 1.00 95.50 71 PRO A C 1
ATOM 558 O O . PRO A 1 71 ? -16.333 0.757 7.448 1.00 95.50 71 PRO A O 1
ATOM 561 N N . GLU A 1 72 ? -16.792 1.287 9.559 1.00 94.19 72 GLU A N 1
ATOM 562 C CA . GLU A 1 72 ? -16.990 2.711 9.299 1.00 94.19 72 GLU A CA 1
ATOM 563 C C . GLU A 1 72 ? -15.726 3.402 8.766 1.00 94.19 72 GLU A C 1
ATOM 565 O O . GLU A 1 72 ? -15.834 4.383 8.024 1.00 94.19 72 GLU A O 1
ATOM 570 N N . LEU A 1 73 ? -14.531 2.873 9.062 1.00 96.00 73 LEU A N 1
ATOM 571 C CA . LEU A 1 73 ? -13.269 3.412 8.551 1.00 96.00 73 LEU A CA 1
ATOM 572 C C . LEU A 1 73 ? -13.148 3.303 7.024 1.00 96.00 73 LEU A C 1
ATOM 574 O O . LEU A 1 73 ? -12.460 4.130 6.427 1.00 96.00 73 LEU A O 1
ATOM 578 N N . TYR A 1 74 ? -13.861 2.379 6.366 1.00 96.25 74 TYR A N 1
ATOM 579 C CA . TYR A 1 74 ? -13.880 2.304 4.899 1.00 96.25 74 TYR A CA 1
ATOM 580 C C . TYR A 1 74 ? -14.392 3.598 4.251 1.00 96.25 74 TYR A C 1
ATOM 582 O O . TYR A 1 74 ? -13.914 3.993 3.188 1.00 96.25 74 TYR A O 1
ATOM 590 N N . SER A 1 75 ? -15.308 4.310 4.917 1.00 94.62 75 SER A N 1
ATOM 591 C CA . SER A 1 75 ? -15.858 5.579 4.420 1.00 94.62 75 SER A CA 1
ATOM 592 C C . SER A 1 75 ? -14.850 6.735 4.426 1.00 94.62 75 SER A C 1
ATOM 594 O O . SER A 1 75 ? -15.018 7.690 3.671 1.00 94.62 75 SER A O 1
ATOM 596 N N . LYS A 1 76 ? -13.785 6.644 5.238 1.00 95.06 76 LYS A N 1
ATOM 597 C CA . LYS A 1 76 ? -12.725 7.662 5.303 1.00 95.06 76 LYS A CA 1
ATOM 598 C C . LYS A 1 76 ? -11.767 7.583 4.109 1.00 95.06 76 LYS A C 1
ATOM 600 O O . LYS A 1 76 ? -11.103 8.569 3.797 1.00 95.06 76 LYS A O 1
ATOM 605 N N . GLY A 1 77 ? -11.676 6.424 3.453 1.00 96.38 77 GLY A N 1
ATOM 606 C CA . GLY A 1 77 ? -10.620 6.148 2.479 1.00 96.38 77 GLY A CA 1
ATOM 607 C C . GLY A 1 77 ? -9.231 6.026 3.124 1.00 96.38 77 GLY A C 1
ATOM 608 O O . GLY A 1 77 ? -9.022 6.414 4.273 1.00 96.38 77 GLY A O 1
ATOM 609 N N . ILE A 1 78 ? -8.259 5.500 2.374 1.00 97.50 78 ILE A N 1
ATOM 610 C CA . ILE A 1 78 ? -6.887 5.282 2.870 1.00 97.50 78 ILE A CA 1
ATOM 611 C C . ILE A 1 78 ? -6.222 6.607 3.271 1.00 97.50 78 ILE A C 1
ATOM 613 O O . ILE A 1 78 ? -5.690 6.724 4.372 1.00 97.50 78 ILE A O 1
ATOM 617 N N . GLU A 1 79 ? -6.306 7.641 2.431 1.00 96.88 79 GLU A N 1
ATOM 618 C CA . GLU A 1 79 ? -5.756 8.959 2.773 1.00 96.88 79 GLU A CA 1
ATOM 619 C C . GLU A 1 79 ? -6.423 9.586 3.998 1.00 96.88 79 GLU A C 1
ATOM 621 O O . GLU A 1 79 ? -5.743 10.198 4.819 1.00 96.88 79 GLU A O 1
ATOM 626 N N . GLY A 1 80 ? -7.749 9.467 4.124 1.00 97.25 80 GLY A N 1
ATOM 627 C CA . GLY A 1 80 ? -8.474 10.023 5.266 1.00 97.25 80 GLY A CA 1
ATOM 628 C C . GLY A 1 80 ? -8.088 9.332 6.571 1.00 97.25 80 GLY A C 1
ATOM 629 O O . GLY A 1 80 ? -7.924 10.000 7.586 1.00 97.25 80 GLY A O 1
ATOM 630 N N . ILE A 1 81 ? -7.859 8.016 6.527 1.00 97.44 81 ILE A N 1
ATOM 631 C CA . ILE A 1 81 ? -7.290 7.249 7.640 1.00 97.44 81 ILE A CA 1
ATOM 632 C C . ILE A 1 81 ? -5.903 7.787 8.020 1.00 97.44 81 ILE A C 1
ATOM 634 O O . ILE A 1 81 ? -5.651 8.046 9.193 1.00 97.44 81 ILE A O 1
ATOM 638 N N . LEU A 1 82 ? -5.009 7.978 7.046 1.00 98.12 82 LEU A N 1
ATOM 639 C CA . LEU A 1 82 ? -3.630 8.413 7.302 1.00 98.12 82 LEU A CA 1
ATOM 640 C C . LEU A 1 82 ? -3.520 9.870 7.777 1.00 98.12 82 LEU A C 1
ATOM 642 O O . LEU A 1 82 ? -2.570 10.210 8.480 1.00 98.12 82 LEU A O 1
ATOM 646 N N . LYS A 1 83 ? -4.483 10.728 7.423 1.00 98.19 83 LYS A N 1
ATOM 647 C CA . LYS A 1 83 ? -4.543 12.133 7.861 1.00 98.19 83 LYS A CA 1
ATOM 648 C C . LYS A 1 83 ? -4.995 12.299 9.317 1.00 98.19 83 LYS A C 1
ATOM 650 O O . LYS A 1 83 ? -4.734 13.346 9.899 1.00 98.19 83 LYS A O 1
ATOM 655 N N . ASP A 1 84 ? -5.648 11.295 9.901 1.00 97.06 84 ASP A N 1
ATOM 656 C CA . ASP A 1 84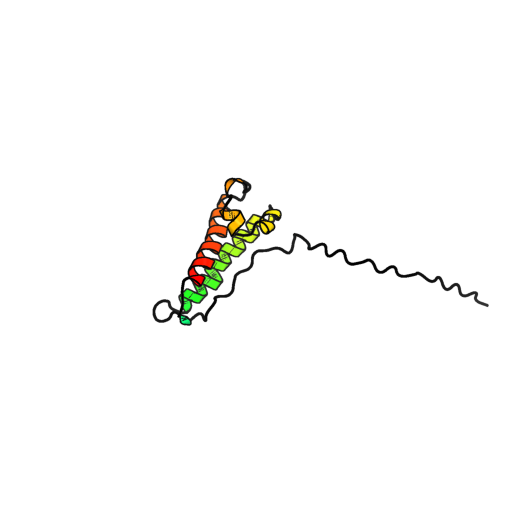 ? -6.194 11.352 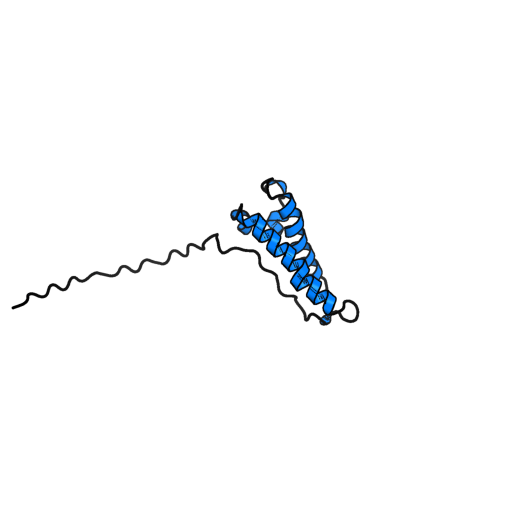11.260 1.00 97.06 84 ASP A CA 1
ATOM 657 C C . ASP A 1 84 ? -5.995 10.020 12.002 1.00 97.06 84 ASP A C 1
ATOM 659 O O . ASP A 1 84 ? -6.926 9.264 12.283 1.00 97.06 84 ASP A O 1
ATOM 663 N N . LEU A 1 85 ? -4.733 9.723 12.321 1.00 97.12 85 LEU A N 1
ATOM 664 C CA . LEU A 1 85 ? -4.348 8.491 13.013 1.00 97.12 85 LEU A CA 1
ATOM 665 C C . LEU A 1 85 ? -4.819 8.438 14.474 1.00 97.12 85 LEU A C 1
ATOM 667 O O . LEU A 1 85 ? -4.853 7.362 15.077 1.00 97.12 85 LEU A O 1
ATOM 671 N N . ASP A 1 86 ? -5.161 9.578 15.070 1.00 97.12 86 ASP A N 1
ATOM 672 C CA . ASP A 1 86 ? -5.619 9.651 16.458 1.00 97.12 86 ASP A CA 1
ATOM 673 C C . ASP A 1 86 ? -7.066 9.204 16.628 1.00 97.12 86 ASP A C 1
ATOM 675 O O . ASP A 1 86 ? -7.404 8.675 17.686 1.00 97.12 86 ASP A O 1
ATOM 679 N N . SER A 1 87 ? -7.881 9.278 15.572 1.00 95.62 87 SER A N 1
ATOM 680 C CA . SER A 1 87 ? -9.226 8.700 15.572 1.00 95.62 87 SER A CA 1
ATOM 681 C C . SER A 1 87 ? -9.275 7.201 15.263 1.00 95.62 87 SER A C 1
ATOM 683 O O . SER A 1 87 ? -10.365 6.625 15.235 1.00 95.62 87 SER A O 1
ATOM 685 N N . ILE A 1 88 ? -8.130 6.545 15.031 1.00 98.12 88 ILE A N 1
ATOM 686 C CA . ILE A 1 88 ? -8.087 5.101 14.779 1.00 98.12 88 ILE A CA 1
ATOM 687 C C . ILE A 1 88 ? -8.140 4.333 16.110 1.00 98.12 88 ILE A C 1
ATOM 689 O O . ILE A 1 88 ? -7.295 4.574 16.980 1.00 98.12 88 ILE A O 1
ATOM 693 N N . PRO A 1 89 ? -9.077 3.377 16.271 1.00 98.25 89 PRO A N 1
ATOM 694 C CA . PRO A 1 89 ? -9.186 2.556 17.472 1.00 98.25 89 PRO A CA 1
ATOM 695 C C . PRO A 1 89 ? -7.864 1.881 17.841 1.00 98.25 89 PRO A C 1
ATOM 697 O O . PRO A 1 89 ? -7.160 1.321 16.994 1.00 98.25 89 PRO A O 1
ATOM 700 N N . SER A 1 90 ? -7.513 1.940 19.126 1.00 98.19 90 SER A N 1
ATOM 701 C CA . SER A 1 90 ? -6.198 1.518 19.620 1.00 98.19 90 SER A CA 1
ATOM 702 C C . SER A 1 90 ? -5.892 0.040 19.360 1.00 98.19 90 SER A C 1
ATOM 704 O O . SER A 1 90 ? -4.727 -0.310 19.186 1.00 98.19 90 SER A O 1
ATOM 706 N N . ASP A 1 91 ? -6.914 -0.815 19.268 1.00 98.44 91 ASP A N 1
ATOM 707 C CA . ASP A 1 91 ? -6.776 -2.251 19.011 1.00 98.44 91 ASP A CA 1
ATOM 708 C C . ASP A 1 91 ? -6.330 -2.583 17.576 1.00 98.44 91 ASP A C 1
ATOM 710 O O . ASP A 1 91 ? -5.830 -3.684 17.330 1.00 98.44 91 ASP A O 1
ATOM 714 N N . ILE A 1 92 ? -6.476 -1.642 16.635 1.00 98.50 92 ILE A N 1
ATOM 715 C CA . ILE A 1 92 ? -6.033 -1.794 15.240 1.00 98.50 92 ILE A CA 1
ATOM 716 C C . ILE A 1 92 ? -5.050 -0.713 14.780 1.00 98.50 92 ILE A C 1
ATOM 718 O O . ILE A 1 92 ? -4.474 -0.862 13.703 1.00 98.50 92 ILE A O 1
ATOM 722 N N . LYS A 1 93 ? -4.818 0.345 15.572 1.00 98.44 93 LYS A N 1
ATOM 723 C CA . LYS A 1 93 ? -4.060 1.544 15.168 1.00 98.44 93 LYS A CA 1
ATOM 724 C C . LYS A 1 93 ? -2.717 1.228 14.517 1.00 98.44 93 LYS A C 1
ATOM 726 O O . LYS A 1 93 ? -2.476 1.673 13.400 1.00 98.44 93 LYS A O 1
ATOM 731 N N . GLN A 1 94 ? -1.867 0.419 15.151 1.00 98.69 94 GLN A N 1
ATOM 732 C CA . GLN A 1 94 ? -0.553 0.109 14.574 1.00 98.69 94 GLN A CA 1
ATOM 733 C C . GLN A 1 94 ? -0.654 -0.708 13.278 1.00 98.69 94 GLN A C 1
ATOM 735 O O . GLN A 1 94 ? 0.084 -0.456 12.326 1.00 98.69 94 GLN A O 1
ATOM 740 N N . THR A 1 95 ? -1.584 -1.662 13.216 1.00 98.69 95 THR A N 1
ATOM 741 C CA . THR A 1 95 ? -1.833 -2.451 12.004 1.00 98.69 95 THR A CA 1
ATOM 742 C C . THR A 1 95 ? -2.312 -1.553 10.869 1.00 98.69 95 THR A C 1
ATOM 744 O O . THR A 1 95 ? -1.816 -1.674 9.753 1.00 98.69 95 THR A O 1
ATOM 747 N N . VAL A 1 96 ? -3.222 -0.619 11.148 1.00 98.56 96 VAL A N 1
ATOM 748 C CA . VAL A 1 96 ? -3.690 0.361 10.164 1.00 98.56 96 VAL A CA 1
ATOM 749 C C . VAL A 1 96 ? -2.547 1.259 9.704 1.00 98.56 96 VAL A C 1
ATOM 751 O O . VAL A 1 96 ? -2.366 1.388 8.503 1.00 98.56 96 VAL A O 1
ATOM 754 N N . ILE A 1 97 ? -1.731 1.810 10.609 1.00 98.56 97 ILE A N 1
ATOM 755 C CA . ILE A 1 97 ? -0.574 2.651 10.249 1.00 98.56 97 ILE A CA 1
ATOM 756 C C . ILE A 1 97 ? 0.338 1.923 9.259 1.00 98.56 97 ILE A C 1
ATOM 758 O O . ILE A 1 97 ? 0.647 2.453 8.194 1.00 98.56 97 ILE A O 1
ATOM 762 N N . ASN A 1 98 ? 0.728 0.691 9.587 1.00 98.81 98 ASN A N 1
ATOM 763 C CA . ASN A 1 98 ? 1.672 -0.067 8.772 1.00 98.81 98 ASN A CA 1
ATOM 764 C C . ASN A 1 98 ? 1.088 -0.424 7.400 1.00 98.81 98 ASN A C 1
ATOM 766 O O . ASN A 1 98 ? 1.771 -0.300 6.388 1.00 98.81 98 ASN A O 1
ATOM 770 N N . ASN A 1 99 ? -0.168 -0.870 7.359 1.00 98.88 99 ASN A N 1
ATOM 771 C CA . ASN A 1 99 ? -0.755 -1.429 6.144 1.00 98.88 99 ASN A CA 1
ATOM 772 C C . ASN A 1 99 ? -1.434 -0.365 5.264 1.00 98.88 99 ASN A C 1
ATOM 774 O O . ASN A 1 99 ? -1.267 -0.399 4.052 1.00 98.88 99 ASN A O 1
ATOM 778 N N . ALA A 1 100 ? -2.120 0.628 5.840 1.00 98.69 100 ALA A N 1
ATOM 779 C CA . ALA A 1 100 ? -2.614 1.781 5.080 1.00 98.69 100 ALA A CA 1
ATOM 780 C C . ALA A 1 100 ? -1.453 2.618 4.535 1.00 98.69 100 ALA A C 1
ATOM 782 O O . ALA A 1 100 ? -1.496 3.032 3.380 1.00 98.69 100 ALA A O 1
ATOM 783 N N . GLY A 1 101 ? -0.395 2.811 5.334 1.00 98.69 101 GLY A N 1
ATOM 784 C CA . GLY A 1 101 ? 0.836 3.450 4.874 1.00 98.69 101 GLY A CA 1
ATOM 785 C C . GLY A 1 101 ? 1.508 2.644 3.763 1.00 98.69 101 GLY A C 1
ATOM 786 O O . GLY A 1 101 ? 1.912 3.218 2.760 1.00 98.69 101 GLY A O 1
ATOM 787 N N . GLY A 1 102 ? 1.558 1.315 3.902 1.00 98.75 102 GLY A N 1
ATOM 788 C CA . GLY A 1 102 ? 2.039 0.401 2.867 1.00 98.75 102 GLY A CA 1
ATOM 789 C C . GLY A 1 102 ? 1.320 0.591 1.531 1.00 98.75 102 GLY A C 1
ATOM 790 O O . GLY A 1 102 ? 1.979 0.916 0.547 1.00 98.75 102 GLY A O 1
ATOM 791 N N . VAL A 1 103 ? -0.013 0.478 1.507 1.00 98.75 103 VAL A N 1
ATOM 792 C CA . VAL A 1 103 ? -0.812 0.672 0.281 1.00 98.75 103 VAL A CA 1
ATOM 793 C C . VAL A 1 103 ? -0.616 2.077 -0.295 1.00 98.75 103 VAL A C 1
ATOM 795 O O . VAL A 1 103 ? -0.280 2.215 -1.465 1.00 98.75 103 VAL A O 1
ATOM 798 N N . TYR A 1 104 ? -0.739 3.128 0.525 1.00 98.69 104 TYR A N 1
ATOM 799 C CA . TYR A 1 104 ? -0.595 4.508 0.048 1.00 98.69 104 TYR A CA 1
ATOM 800 C C . TYR A 1 104 ? 0.792 4.792 -0.546 1.00 98.69 104 TYR A C 1
ATOM 802 O O . TYR A 1 104 ? 0.910 5.437 -1.585 1.00 98.69 104 TYR A O 1
ATOM 810 N N . ASN A 1 105 ? 1.855 4.297 0.089 1.00 98.75 105 ASN A N 1
ATOM 811 C CA . ASN A 1 105 ? 3.212 4.491 -0.411 1.00 98.75 105 ASN A CA 1
ATOM 812 C C . ASN A 1 105 ? 3.426 3.796 -1.764 1.00 98.75 105 ASN A C 1
ATOM 814 O O . ASN A 1 105 ? 4.118 4.358 -2.609 1.00 98.75 105 ASN A O 1
ATOM 818 N N . HIS A 1 106 ? 2.837 2.614 -1.980 1.00 98.81 106 HIS A N 1
ATOM 819 C CA . HIS A 1 106 ? 2.952 1.892 -3.253 1.00 98.81 106 HIS A CA 1
ATOM 820 C C . HIS A 1 106 ? 2.108 2.546 -4.349 1.00 98.81 106 HIS A C 1
ATOM 822 O O . HIS A 1 106 ? 2.624 2.788 -5.436 1.00 98.81 106 HIS A O 1
ATOM 828 N N . ASP A 1 107 ? 0.876 2.958 -4.032 1.00 98.38 107 ASP A N 1
ATOM 829 C CA . ASP A 1 107 ? 0.036 3.770 -4.918 1.00 98.38 107 ASP A CA 1
ATOM 830 C C . ASP A 1 107 ? 0.808 4.988 -5.462 1.00 98.38 107 ASP A C 1
ATOM 832 O O . ASP A 1 107 ? 0.810 5.259 -6.666 1.00 98.38 107 ASP A O 1
ATOM 836 N N . VAL A 1 108 ? 1.500 5.713 -4.572 1.00 98.38 108 VAL A N 1
ATOM 837 C CA . VAL A 1 108 ? 2.355 6.841 -4.958 1.00 98.38 108 VAL A CA 1
ATOM 838 C C . VAL A 1 108 ? 3.538 6.357 -5.794 1.00 98.38 108 VAL A C 1
ATOM 840 O O . VAL A 1 108 ? 3.747 6.895 -6.879 1.00 98.38 108 VAL A O 1
ATOM 843 N N . PHE A 1 109 ? 4.281 5.347 -5.331 1.00 98.75 109 PHE A N 1
ATOM 844 C CA . PHE A 1 109 ? 5.466 4.800 -6.002 1.00 98.75 109 PHE A CA 1
ATOM 845 C C . PHE A 1 109 ? 5.205 4.441 -7.470 1.00 98.75 109 PHE A C 1
ATOM 847 O O . PHE A 1 109 ? 5.968 4.855 -8.340 1.00 98.75 109 PHE A O 1
ATOM 854 N N . TRP A 1 110 ? 4.099 3.756 -7.770 1.00 98.56 110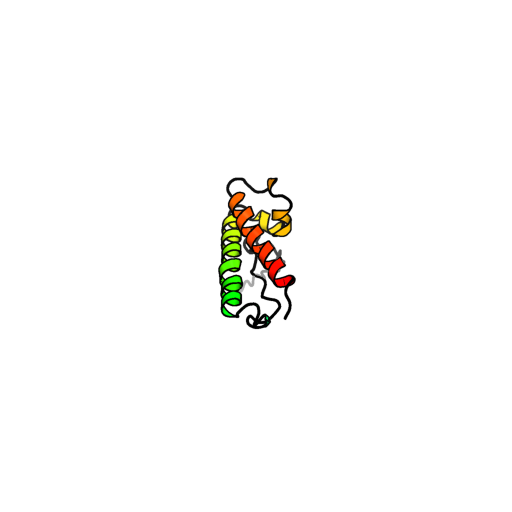 TRP A N 1
ATOM 855 C CA . TRP A 1 110 ? 3.735 3.407 -9.146 1.00 98.56 110 TRP A CA 1
ATOM 856 C C . TRP A 1 110 ? 3.311 4.617 -9.975 1.00 98.56 110 TRP A C 1
ATOM 858 O O . TRP A 1 110 ? 3.620 4.691 -11.161 1.00 98.56 110 TRP A O 1
ATOM 868 N N . SER A 1 111 ? 2.626 5.587 -9.365 1.00 97.81 111 SER A N 1
ATOM 869 C CA . SER A 1 111 ? 2.142 6.778 -10.076 1.00 97.81 111 SER A CA 1
ATOM 870 C C . SER A 1 111 ? 3.240 7.779 -10.459 1.00 97.81 111 SER A C 1
ATOM 872 O O . SER A 1 111 ? 3.029 8.590 -11.358 1.00 97.81 111 SER A O 1
ATOM 874 N N . ILE A 1 112 ? 4.395 7.744 -9.782 1.00 98.19 112 ILE A N 1
ATOM 875 C CA . ILE A 1 112 ? 5.520 8.663 -10.033 1.00 98.19 112 ILE A CA 1
ATOM 876 C C . ILE A 1 112 ? 6.587 8.083 -10.968 1.00 98.19 112 ILE A C 1
ATOM 878 O O . ILE A 1 112 ? 7.560 8.769 -11.279 1.00 98.19 112 ILE A O 1
ATOM 882 N N . MET A 1 113 ? 6.427 6.833 -11.400 1.00 98.25 113 MET A N 1
ATOM 883 C CA . MET A 1 113 ? 7.288 6.198 -12.393 1.00 98.25 113 MET A CA 1
ATOM 884 C C . MET A 1 113 ? 6.614 6.195 -13.766 1.00 98.25 113 MET A C 1
ATOM 886 O O . MET A 1 113 ? 5.391 6.225 -13.887 1.00 98.25 113 MET A O 1
ATOM 890 N N . SER A 1 114 ? 7.434 6.163 -14.810 1.00 97.56 114 SER A N 1
ATOM 891 C CA . SER A 1 114 ? 7.004 6.072 -16.203 1.00 97.56 114 SER A CA 1
ATOM 892 C C . SER A 1 114 ? 8.020 5.234 -16.975 1.00 97.56 114 SER A C 1
ATOM 894 O O . SER A 1 114 ? 9.207 5.310 -16.642 1.00 97.56 114 SER A O 1
ATOM 896 N N . PRO A 1 115 ? 7.575 4.481 -17.995 1.00 95.81 115 PRO A N 1
ATOM 897 C CA . PRO A 1 115 ? 8.446 3.977 -19.055 1.00 95.81 115 PRO A CA 1
ATOM 898 C C . PRO A 1 115 ? 9.231 5.104 -19.736 1.00 95.81 115 PRO A C 1
ATOM 900 O O . PRO A 1 115 ? 8.712 6.252 -19.752 1.00 95.81 115 PRO A O 1
#

pLDDT: mean 86.91, std 21.14, range [36.31, 98.88]

Foldseek 3Di:
DDDDDDDDDPDDPPPDPPPPPLVPLADDQDDQPDQLCQPPPVDHSVCSCCCRVPQLVVLSVLLRVLCVVVSVVSVCPLVSCVVCLVPDDPVCSVSSCVSSVSNVVVVVVRVPDGD

Organism: Clostridium perfringens (NCBI:txid1502)